Protein AF-A0A4U9UHL4-F1 (afdb_monomer)

Sequence (58 aa):
MHGTLSAELVPGQTLQVSTDGGVTWFNALVEGTQWAAQDLNEHAVNWTIQTRVMDSVW

Structure (mmCIF, N/CA/C/O backbone):
data_AF-A0A4U9UHL4-F1
#
_entry.id   AF-A0A4U9UHL4-F1
#
loop_
_atom_site.group_PDB
_atom_site.id
_atom_site.type_symbol
_atom_site.label_atom_id
_atom_site.label_alt_id
_atom_site.label_comp_id
_atom_site.label_asym_id
_atom_site.label_entity_id
_atom_site.label_seq_id
_atom_site.pdbx_PDB_ins_code
_atom_site.Cartn_x
_atom_site.Cartn_y
_atom_site.Cartn_z
_atom_site.occupancy
_atom_site.B_iso_or_equiv
_atom_site.auth_seq_id
_atom_site.auth_comp_id
_atom_site.auth_asym_id
_atom_site.auth_atom_id
_atom_site.pdbx_PDB_model_num
ATOM 1 N N . MET A 1 1 ? -4.749 4.475 -7.948 1.00 95.38 1 MET A N 1
ATOM 2 C CA . MET A 1 1 ? -5.286 3.104 -7.793 1.00 95.38 1 MET A CA 1
ATOM 3 C C . MET A 1 1 ? -6.102 3.018 -6.510 1.00 95.38 1 MET A C 1
ATOM 5 O O . MET A 1 1 ? -5.836 3.800 -5.603 1.00 95.38 1 MET A O 1
ATOM 9 N N . HIS A 1 2 ? -7.104 2.145 -6.448 1.00 97.19 2 HIS A N 1
ATOM 10 C CA . HIS A 1 2 ? -7.961 1.975 -5.270 1.00 97.19 2 HIS A CA 1
ATOM 11 C C . HIS A 1 2 ? -8.419 0.521 -5.128 1.00 97.19 2 HIS A C 1
ATOM 13 O O . HIS A 1 2 ? -8.361 -0.238 -6.097 1.00 97.19 2 HIS A O 1
ATOM 19 N N . GLY A 1 3 ? -8.898 0.152 -3.942 1.00 97.50 3 GLY A N 1
ATOM 20 C CA . GLY A 1 3 ? -9.452 -1.171 -3.673 1.00 97.50 3 GLY A CA 1
ATOM 21 C C . GLY A 1 3 ? -10.126 -1.268 -2.306 1.00 97.50 3 GLY A C 1
ATOM 22 O O . GLY A 1 3 ? -10.315 -0.263 -1.620 1.00 97.50 3 GLY A O 1
ATOM 23 N N . THR A 1 4 ? -10.470 -2.498 -1.923 1.00 98.38 4 THR A N 1
ATOM 24 C CA . THR A 1 4 ? -11.176 -2.809 -0.674 1.00 98.38 4 THR A CA 1
ATOM 25 C C . THR A 1 4 ? -10.409 -3.875 0.103 1.00 98.38 4 THR A C 1
ATOM 27 O O . THR A 1 4 ? -10.039 -4.911 -0.450 1.00 98.38 4 THR A O 1
ATOM 30 N N . LEU A 1 5 ? -10.154 -3.622 1.383 1.00 98.19 5 LEU A N 1
ATOM 31 C CA . LEU A 1 5 ? -9.662 -4.604 2.342 1.00 98.19 5 LEU A CA 1
ATOM 32 C C . LEU A 1 5 ? -10.804 -5.535 2.759 1.00 98.19 5 LEU A C 1
ATOM 34 O O . LEU A 1 5 ? -11.952 -5.115 2.881 1.00 98.19 5 LEU A O 1
ATOM 38 N N . SER A 1 6 ? -10.492 -6.795 3.052 1.00 97.69 6 SER A N 1
ATOM 39 C CA . SER A 1 6 ? -11.485 -7.738 3.583 1.00 97.69 6 SER A CA 1
ATOM 40 C C . SER A 1 6 ? -11.932 -7.414 5.017 1.00 97.69 6 SER A C 1
ATOM 42 O O . SER A 1 6 ? -12.927 -7.968 5.476 1.00 97.69 6 SER A O 1
ATOM 44 N N . ALA A 1 7 ? -11.190 -6.558 5.725 1.00 97.94 7 ALA A N 1
ATOM 45 C CA . ALA A 1 7 ? -11.474 -6.075 7.073 1.00 97.94 7 ALA A CA 1
ATOM 46 C C . ALA A 1 7 ? -10.776 -4.724 7.311 1.00 97.94 7 ALA A C 1
ATOM 48 O O . ALA A 1 7 ? -9.824 -4.388 6.605 1.00 97.94 7 ALA A O 1
ATOM 49 N N . GLU A 1 8 ? -11.243 -3.954 8.294 1.00 98.19 8 GLU A N 1
ATOM 50 C CA . GLU A 1 8 ? -10.570 -2.718 8.708 1.00 98.19 8 GLU A CA 1
ATOM 51 C C . GLU A 1 8 ? -9.200 -3.013 9.336 1.00 98.19 8 GLU A C 1
ATOM 53 O O . GLU A 1 8 ? -8.983 -4.076 9.923 1.00 98.19 8 GLU A O 1
ATOM 58 N N . LEU A 1 9 ? -8.276 -2.056 9.224 1.00 97.81 9 LEU A N 1
ATOM 59 C CA . LEU A 1 9 ? -6.986 -2.125 9.908 1.00 97.81 9 LEU A CA 1
ATOM 60 C C . LEU A 1 9 ? -7.177 -1.892 11.410 1.00 97.81 9 LEU A C 1
ATOM 62 O O . LEU A 1 9 ? -7.888 -0.973 11.816 1.00 97.81 9 LEU A O 1
ATOM 66 N N . VAL A 1 10 ? -6.502 -2.688 12.238 1.00 96.69 10 VAL A N 1
ATOM 67 C CA . VAL A 1 10 ? -6.463 -2.439 13.688 1.00 96.69 10 VAL A CA 1
ATOM 68 C C . VAL A 1 10 ? -5.396 -1.388 14.033 1.00 96.69 10 VAL A C 1
ATOM 70 O O . VAL A 1 10 ? -4.499 -1.136 13.223 1.00 96.69 10 VAL A O 1
ATOM 73 N N . PR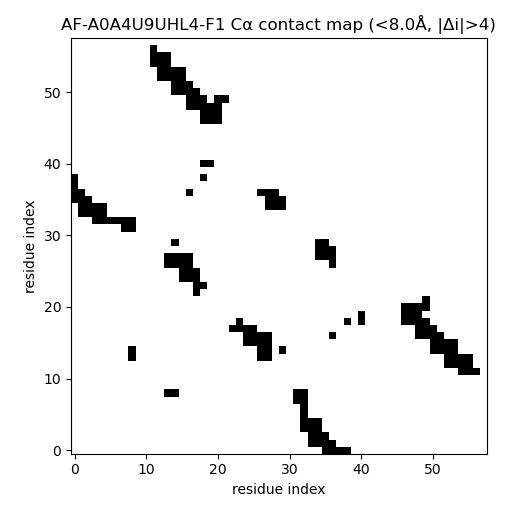O A 1 11 ? -5.452 -0.756 15.224 1.00 95.56 11 PRO A N 1
ATOM 74 C CA . PRO A 1 11 ? -4.431 0.200 15.641 1.00 95.56 11 PRO A CA 1
ATOM 75 C C . PRO A 1 11 ? -3.017 -0.379 15.524 1.00 95.56 11 PRO A C 1
ATOM 77 O O . PRO A 1 11 ? -2.768 -1.497 15.960 1.00 95.56 11 PRO A O 1
ATOM 80 N N . GLY A 1 12 ? -2.102 0.393 14.935 1.00 95.19 12 GLY A N 1
ATOM 81 C CA . GLY A 1 12 ? -0.727 -0.041 14.671 1.00 95.19 12 GLY A CA 1
ATOM 82 C C . GLY A 1 12 ? -0.517 -0.681 13.296 1.00 95.19 12 GLY A C 1
ATOM 83 O O . GLY A 1 12 ? 0.632 -0.800 12.868 1.00 95.19 12 GLY A O 1
ATOM 84 N N . GLN A 1 13 ? -1.580 -1.014 12.558 1.00 97.69 13 GLN A N 1
ATOM 85 C CA . GLN A 1 13 ? -1.453 -1.534 11.199 1.00 97.69 13 GLN A CA 1
ATOM 86 C C . GLN A 1 13 ? -1.486 -0.440 10.135 1.00 97.69 13 GLN A C 1
ATOM 88 O O . GLN A 1 13 ? -2.168 0.577 10.256 1.00 97.69 13 GLN A O 1
ATOM 93 N N . THR A 1 14 ? -0.775 -0.692 9.040 1.00 97.94 14 THR A N 1
ATOM 94 C CA . THR A 1 14 ? -0.823 0.123 7.822 1.00 97.94 14 THR A CA 1
ATOM 95 C C . THR A 1 14 ? -0.950 -0.770 6.596 1.00 97.94 14 THR A C 1
ATOM 97 O O . THR A 1 14 ? -0.404 -1.874 6.564 1.00 97.94 14 THR A O 1
ATOM 100 N N . LEU A 1 15 ? -1.650 -0.293 5.566 1.00 98.44 15 LEU A N 1
ATOM 101 C CA . LEU A 1 15 ? -1.565 -0.879 4.233 1.00 98.44 15 LEU A CA 1
ATOM 102 C C . LEU A 1 15 ? -0.428 -0.195 3.476 1.00 98.44 15 LEU A C 1
ATOM 104 O O . LEU A 1 15 ? -0.440 1.025 3.303 1.00 98.44 15 LEU A O 1
ATOM 108 N N . GLN A 1 16 ? 0.524 -0.984 2.992 1.00 98.31 16 GLN A N 1
ATOM 109 C CA . GLN A 1 16 ? 1.586 -0.517 2.114 1.00 98.31 16 GLN A CA 1
ATOM 110 C C . GLN A 1 16 ? 1.376 -1.009 0.690 1.00 98.31 16 GLN A C 1
ATOM 112 O O . GLN A 1 16 ? 0.937 -2.140 0.465 1.00 98.31 16 GLN A O 1
ATOM 117 N N . VAL A 1 17 ? 1.737 -0.156 -0.260 1.00 98.31 17 VAL A N 1
ATOM 118 C CA . VAL A 1 17 ? 1.665 -0.398 -1.698 1.00 98.31 17 VAL A CA 1
ATOM 119 C C . VAL A 1 17 ? 3.067 -0.292 -2.285 1.00 98.31 17 VAL A C 1
ATOM 121 O O . VAL A 1 17 ? 3.857 0.559 -1.877 1.00 98.31 17 VAL A O 1
ATOM 124 N N . SER A 1 18 ? 3.358 -1.162 -3.243 1.00 97.56 18 SER A N 1
ATOM 125 C CA . SER A 1 18 ? 4.526 -1.080 -4.112 1.00 97.56 18 SER A CA 1
ATOM 126 C C . SER A 1 18 ? 4.069 -1.126 -5.566 1.00 97.56 18 SER A C 1
ATOM 128 O O . SER A 1 18 ? 3.186 -1.915 -5.919 1.00 97.56 18 SER A O 1
ATOM 130 N N . THR A 1 19 ? 4.672 -0.280 -6.402 1.00 97.38 19 THR A N 1
ATOM 131 C CA . THR A 1 19 ? 4.459 -0.266 -7.858 1.00 97.38 19 THR A CA 1
ATOM 132 C C . THR A 1 19 ? 5.711 -0.670 -8.641 1.00 97.38 19 THR A C 1
ATOM 134 O O . THR A 1 19 ? 5.684 -0.684 -9.864 1.00 97.38 19 THR A O 1
ATOM 137 N N . ASP A 1 20 ? 6.785 -1.071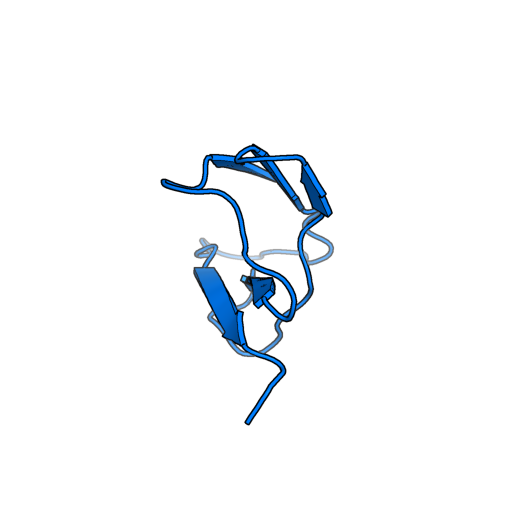 -7.952 1.00 95.44 20 ASP A N 1
ATOM 138 C CA . ASP A 1 20 ? 8.107 -1.374 -8.519 1.00 95.44 20 ASP A 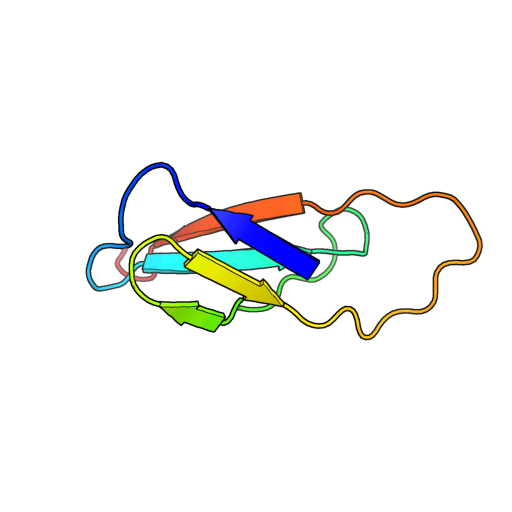CA 1
ATOM 139 C C . ASP A 1 20 ? 8.585 -2.809 -8.218 1.00 95.44 20 ASP A C 1
ATOM 141 O O . ASP A 1 20 ? 9.781 -3.086 -8.141 1.00 95.44 20 ASP A O 1
ATOM 145 N N . GLY A 1 21 ? 7.648 -3.744 -8.037 1.00 94.56 21 GLY A N 1
ATOM 146 C CA . GLY A 1 21 ? 7.973 -5.148 -7.760 1.00 94.56 21 GLY A CA 1
ATOM 147 C C . GLY A 1 21 ? 8.477 -5.402 -6.336 1.00 94.56 21 GLY A C 1
ATOM 148 O O . GLY A 1 21 ? 9.211 -6.363 -6.100 1.00 94.56 21 GLY A O 1
ATOM 149 N N . GLY A 1 22 ? 8.092 -4.551 -5.386 1.00 96.06 22 GLY A N 1
ATOM 150 C CA . GLY A 1 22 ? 8.372 -4.726 -3.965 1.00 96.06 22 GLY A CA 1
ATOM 151 C C . GLY A 1 22 ? 9.703 -4.135 -3.512 1.00 96.06 22 GLY A C 1
ATOM 152 O O . GLY A 1 22 ? 10.129 -4.437 -2.394 1.00 96.06 22 GLY A O 1
ATOM 153 N N . VAL A 1 23 ? 10.349 -3.310 -4.341 1.00 95.56 23 VAL A N 1
ATOM 154 C CA . VAL A 1 23 ? 11.616 -2.640 -4.012 1.00 95.56 23 VAL A CA 1
ATOM 155 C C . VAL A 1 23 ? 11.360 -1.474 -3.063 1.00 95.56 23 VAL A C 1
ATOM 157 O O . VAL A 1 23 ? 11.996 -1.385 -2.011 1.00 95.56 23 VAL A O 1
ATOM 160 N N . THR A 1 24 ? 10.388 -0.622 -3.382 1.00 96.06 24 THR A N 1
ATOM 161 C CA . THR A 1 24 ? 9.932 0.463 -2.511 1.00 96.06 24 THR A CA 1
ATOM 162 C C . THR A 1 24 ? 8.486 0.254 -2.084 1.00 96.06 24 THR A C 1
ATOM 164 O O . THR A 1 24 ? 7.668 -0.329 -2.795 1.00 96.06 24 THR A O 1
ATOM 167 N N . TRP A 1 25 ? 8.183 0.710 -0.868 1.00 97.31 25 TRP A N 1
ATOM 168 C CA . TRP A 1 25 ? 6.867 0.588 -0.252 1.00 97.31 25 TRP A CA 1
ATOM 169 C C . TRP A 1 25 ? 6.469 1.917 0.370 1.00 97.31 25 TRP A C 1
ATOM 171 O O . TRP A 1 25 ? 7.265 2.542 1.072 1.00 97.31 25 TRP A O 1
ATOM 181 N N . PHE A 1 26 ? 5.227 2.323 0.148 1.00 97.31 26 PHE A N 1
ATOM 182 C CA . PHE A 1 26 ? 4.654 3.533 0.727 1.00 97.31 26 PHE A CA 1
ATOM 183 C C . PHE A 1 26 ? 3.253 3.258 1.266 1.00 97.31 26 PHE A C 1
ATOM 185 O O . PHE A 1 26 ? 2.577 2.325 0.833 1.00 97.31 26 PHE A O 1
ATOM 192 N N . ASN A 1 27 ? 2.824 4.055 2.242 1.00 97.75 27 ASN A N 1
ATOM 193 C CA . ASN A 1 27 ? 1.519 3.875 2.870 1.00 97.75 27 ASN A CA 1
ATOM 194 C C . ASN A 1 27 ? 0.402 4.325 1.919 1.00 97.75 27 ASN A C 1
ATOM 196 O O . ASN A 1 27 ? 0.482 5.399 1.320 1.00 97.75 27 ASN A O 1
ATOM 200 N N . ALA A 1 28 ? -0.653 3.520 1.815 1.00 98.38 28 ALA A N 1
ATOM 201 C CA . ALA A 1 28 ? -1.904 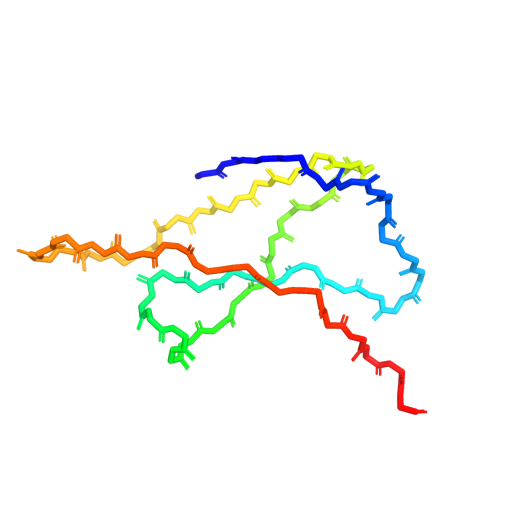3.935 1.191 1.00 98.38 28 ALA A CA 1
ATOM 202 C C . ALA A 1 28 ? -2.704 4.855 2.128 1.00 98.38 28 ALA A C 1
ATOM 204 O O . ALA A 1 28 ? -2.559 4.796 3.351 1.00 98.38 28 ALA A O 1
ATOM 205 N N . LEU A 1 2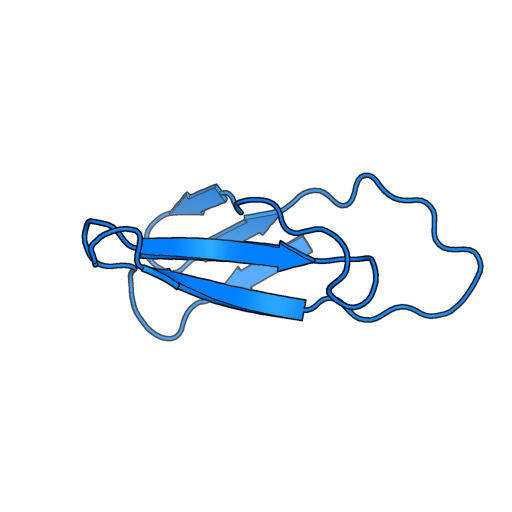9 ? -3.603 5.654 1.552 1.00 98.44 29 LEU A N 1
ATOM 206 C CA . LEU A 1 29 ? -4.696 6.264 2.302 1.00 98.44 29 LEU A CA 1
ATOM 207 C C . LEU A 1 29 ? -5.764 5.192 2.541 1.00 98.44 29 LEU A C 1
ATOM 209 O O . LEU A 1 29 ? -6.189 4.546 1.582 1.00 98.44 29 LEU A O 1
ATOM 213 N N . VAL A 1 30 ? -6.187 5.006 3.791 1.00 98.56 30 VAL A N 1
ATOM 214 C CA . VAL A 1 30 ? -7.192 4.005 4.181 1.00 98.56 30 VAL A CA 1
ATOM 215 C C . VAL A 1 30 ? -8.301 4.679 4.984 1.00 98.56 30 VAL A C 1
ATOM 217 O O . VAL A 1 30 ? -8.024 5.348 5.977 1.00 98.56 30 VAL A O 1
ATOM 220 N N . GLU A 1 31 ? -9.547 4.473 4.564 1.00 98.12 31 GLU A N 1
ATOM 221 C CA . GLU A 1 31 ? -10.764 4.913 5.251 1.00 98.12 31 GLU A CA 1
ATOM 222 C C . GLU A 1 31 ? -11.717 3.716 5.397 1.00 98.12 31 GLU A C 1
ATOM 224 O O . GLU A 1 31 ? -12.290 3.227 4.418 1.00 98.12 31 GLU A O 1
ATOM 229 N N . GLY A 1 32 ? -11.856 3.200 6.623 1.00 98.00 32 GLY A N 1
ATOM 230 C CA . GLY A 1 32 ? -12.549 1.935 6.881 1.00 98.00 32 GLY A CA 1
ATOM 231 C C . GLY A 1 32 ? -11.872 0.783 6.133 1.00 98.00 32 GLY A C 1
ATOM 232 O O . GLY A 1 32 ? -10.698 0.486 6.354 1.00 98.00 32 GLY A O 1
ATOM 233 N N . THR A 1 33 ? -12.601 0.145 5.218 1.00 98.56 33 THR A N 1
ATOM 234 C CA . THR A 1 33 ? -12.061 -0.900 4.333 1.00 98.56 33 THR A CA 1
ATOM 235 C C . THR A 1 33 ? -11.615 -0.378 2.972 1.00 98.56 33 THR A C 1
ATOM 237 O O . THR A 1 33 ? -10.996 -1.124 2.214 1.00 98.56 33 THR A O 1
ATOM 240 N N . GLN A 1 34 ? -11.900 0.878 2.633 1.00 98.69 34 GLN A N 1
ATOM 241 C CA . GLN A 1 34 ? -11.539 1.438 1.336 1.00 98.69 34 GLN A CA 1
ATOM 242 C C . GLN A 1 34 ? -10.129 2.002 1.383 1.00 98.69 34 GLN A C 1
ATOM 244 O O . GLN A 1 34 ? -9.735 2.646 2.355 1.00 98.69 34 GLN A O 1
ATOM 249 N N . TRP A 1 35 ? -9.367 1.785 0.316 1.00 98.62 35 TRP A N 1
ATOM 250 C CA . TRP A 1 35 ? -8.031 2.347 0.203 1.00 98.62 35 TRP A CA 1
ATOM 251 C C . TRP A 1 35 ? -7.778 2.957 -1.166 1.00 98.62 35 TRP A C 1
ATOM 253 O O . TRP A 1 35 ? -8.316 2.516 -2.185 1.00 98.62 35 TRP A O 1
ATOM 263 N N . ALA A 1 36 ? -6.911 3.964 -1.183 1.00 98.56 36 ALA A N 1
ATOM 264 C CA . ALA A 1 36 ? -6.412 4.590 -2.392 1.00 98.56 36 ALA A CA 1
ATOM 265 C C . ALA A 1 36 ? -4.915 4.893 -2.277 1.00 98.56 36 ALA A C 1
ATOM 267 O O . ALA A 1 36 ? -4.386 5.179 -1.205 1.00 98.56 36 ALA A O 1
ATOM 268 N N . ALA A 1 37 ? -4.231 4.842 -3.415 1.00 97.94 37 ALA A N 1
ATOM 269 C CA . ALA A 1 37 ? -2.824 5.191 -3.541 1.00 97.94 37 ALA A CA 1
ATOM 270 C C . ALA A 1 37 ? -2.569 5.870 -4.893 1.00 97.94 37 ALA A C 1
ATOM 272 O O . ALA A 1 37 ? -3.179 5.510 -5.910 1.00 97.94 37 ALA A O 1
ATOM 273 N N . GLN A 1 38 ? -1.661 6.844 -4.918 1.00 96.81 38 GLN A N 1
ATOM 274 C CA . GLN A 1 38 ? -1.176 7.446 -6.157 1.00 96.81 38 GLN A CA 1
ATOM 275 C C . GLN A 1 38 ? 0.067 6.696 -6.632 1.00 96.81 38 GLN A C 1
ATOM 277 O O . GLN A 1 38 ? 0.951 6.408 -5.833 1.00 96.81 38 GLN A O 1
ATOM 282 N N . ASP A 1 39 ? 0.111 6.359 -7.921 1.00 95.75 39 ASP A N 1
ATOM 283 C CA . ASP A 1 39 ? 1.331 5.838 -8.531 1.00 95.75 39 ASP A CA 1
ATOM 284 C C . ASP A 1 39 ? 2.149 7.041 -8.978 1.00 95.75 39 ASP A C 1
ATOM 286 O O . ASP A 1 39 ? 1.638 7.890 -9.711 1.00 95.75 39 ASP A O 1
ATOM 290 N N . LEU A 1 40 ? 3.370 7.147 -8.468 1.00 88.69 40 LEU A N 1
ATOM 291 C CA . LEU A 1 40 ? 4.285 8.248 -8.766 1.00 88.69 40 LEU A CA 1
ATOM 292 C C . LEU A 1 40 ? 5.411 7.811 -9.709 1.00 88.69 40 LEU A C 1
ATOM 294 O O . LEU A 1 40 ? 6.280 8.620 -10.026 1.00 88.69 40 LEU A O 1
ATOM 298 N N . ASN A 1 41 ? 5.396 6.550 -10.147 1.00 90.50 41 ASN A N 1
ATOM 299 C CA . ASN A 1 41 ? 6.426 5.973 -10.993 1.00 90.50 41 ASN A CA 1
ATOM 300 C C . ASN A 1 41 ? 5.983 5.935 -12.459 1.00 90.50 41 ASN A C 1
ATOM 302 O O . ASN A 1 41 ? 4.812 5.725 -12.778 1.00 90.50 41 ASN A O 1
ATOM 306 N N . GLU A 1 42 ? 6.950 6.122 -13.352 1.00 93.75 42 GLU A N 1
ATOM 307 C CA . GLU A 1 42 ? 6.789 5.838 -14.774 1.00 93.75 42 GLU A CA 1
ATOM 308 C C . GLU A 1 42 ? 7.127 4.368 -15.043 1.00 93.75 42 GLU A C 1
ATOM 310 O O . GLU A 1 42 ? 8.107 3.840 -14.515 1.00 93.75 42 GLU A O 1
ATOM 315 N N . HIS A 1 43 ? 6.338 3.718 -15.900 1.00 94.25 43 HIS A N 1
ATOM 316 C CA . HIS A 1 43 ? 6.501 2.302 -16.224 1.00 94.25 43 HIS A CA 1
ATOM 317 C C . HIS A 1 43 ? 6.740 2.125 -17.722 1.00 94.25 43 HIS A C 1
ATOM 319 O O . HIS A 1 43 ? 5.859 2.390 -18.535 1.00 94.25 43 HIS A O 1
ATOM 325 N N . ALA A 1 44 ? 7.932 1.653 -18.096 1.00 95.38 44 ALA A N 1
ATOM 326 C CA . ALA A 1 44 ? 8.296 1.409 -19.498 1.00 95.38 44 ALA A CA 1
ATOM 327 C C . ALA A 1 44 ? 7.785 0.058 -20.040 1.00 95.38 44 ALA A C 1
ATOM 329 O O . ALA A 1 44 ? 7.801 -0.188 -21.246 1.00 95.38 44 ALA A O 1
ATOM 330 N N . VAL A 1 45 ? 7.367 -0.837 -19.144 1.00 94.44 45 VAL A N 1
ATOM 331 C CA . VAL A 1 45 ? 6.863 -2.187 -19.425 1.00 94.44 45 VAL A CA 1
ATOM 332 C C . VAL A 1 45 ? 5.705 -2.501 -18.479 1.00 94.44 45 VAL A C 1
ATOM 334 O O . VAL A 1 45 ? 5.437 -1.735 -17.558 1.00 94.44 45 VAL A O 1
ATOM 337 N N . ASN A 1 46 ? 5.033 -3.638 -18.677 1.00 95.25 46 ASN A N 1
ATOM 338 C CA . ASN A 1 46 ? 4.007 -4.109 -17.746 1.00 95.25 46 ASN A CA 1
ATOM 339 C C . ASN A 1 46 ? 4.573 -4.234 -16.325 1.00 95.25 46 ASN A C 1
ATOM 341 O O . ASN A 1 46 ? 5.662 -4.779 -16.133 1.00 95.25 46 ASN A O 1
ATOM 345 N N . TRP A 1 47 ? 3.796 -3.794 -15.341 1.00 95.44 47 TRP A N 1
ATOM 346 C CA . TRP A 1 47 ? 4.166 -3.839 -13.933 1.00 95.44 47 TRP A CA 1
ATOM 347 C C . TRP A 1 47 ? 3.046 -4.447 -13.092 1.00 95.44 47 TRP A C 1
ATOM 349 O O . TRP A 1 47 ? 1.904 -4.592 -13.535 1.00 95.44 47 TRP A O 1
ATOM 359 N N . THR A 1 48 ? 3.397 -4.801 -11.860 1.00 95.38 48 THR A N 1
ATOM 360 C CA . THR A 1 48 ? 2.478 -5.373 -10.879 1.00 95.38 48 THR A CA 1
ATOM 361 C C . THR A 1 48 ? 2.393 -4.439 -9.688 1.00 95.38 48 THR A C 1
ATOM 363 O O . THR A 1 48 ? 3.412 -3.995 -9.164 1.00 95.38 48 THR A O 1
ATOM 366 N N . ILE A 1 49 ? 1.172 -4.190 -9.228 1.00 96.31 49 ILE A N 1
ATOM 367 C CA . ILE A 1 49 ? 0.931 -3.510 -7.960 1.00 96.31 49 ILE A CA 1
ATOM 368 C C . ILE A 1 49 ? 0.872 -4.579 -6.875 1.00 96.31 49 ILE A C 1
ATOM 370 O O . ILE A 1 49 ? 0.089 -5.526 -6.970 1.00 96.31 49 ILE A O 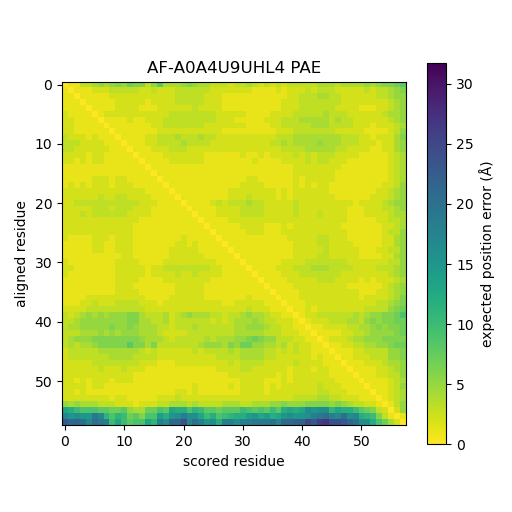1
ATOM 374 N N . GLN A 1 50 ? 1.695 -4.431 -5.846 1.00 97.44 50 GLN A N 1
ATOM 375 C CA . GLN A 1 50 ? 1.690 -5.314 -4.687 1.00 97.44 50 GLN A CA 1
ATOM 376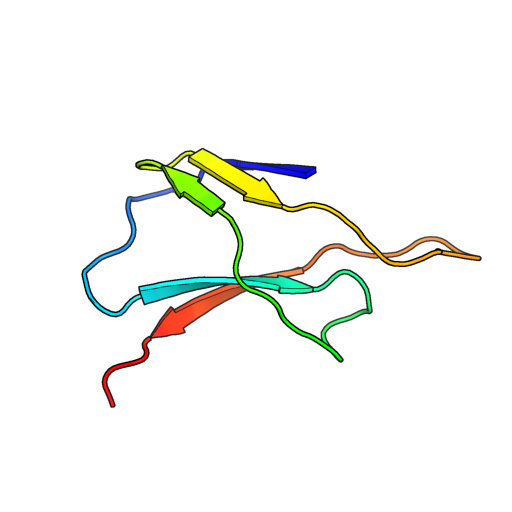 C C . GLN A 1 50 ? 1.200 -4.554 -3.465 1.00 97.44 50 GLN A C 1
ATOM 378 O O . GLN A 1 50 ? 1.497 -3.374 -3.28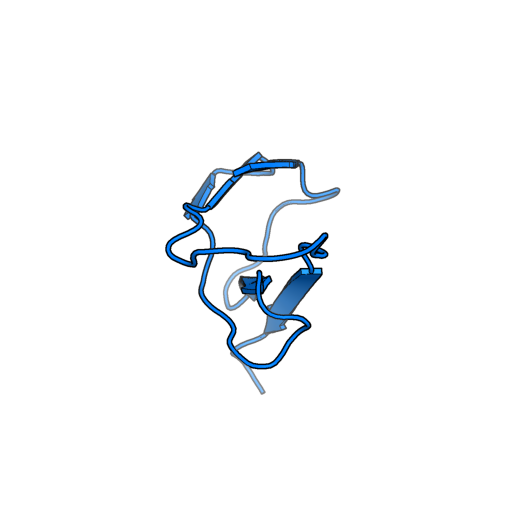2 1.00 97.44 50 GLN A O 1
ATOM 383 N N . THR A 1 51 ? 0.466 -5.250 -2.607 1.00 98.00 51 THR A N 1
ATOM 384 C CA . THR A 1 51 ? -0.053 -4.700 -1.356 1.00 98.00 51 THR A CA 1
ATOM 385 C C . THR A 1 51 ? 0.310 -5.611 -0.200 1.00 98.00 51 THR A C 1
ATOM 387 O O . THR A 1 51 ? 0.271 -6.834 -0.345 1.00 98.00 51 THR A O 1
ATOM 390 N N . ARG A 1 52 ? 0.611 -5.035 0.960 1.00 97.94 52 ARG A N 1
ATOM 391 C CA . ARG A 1 52 ? 0.841 -5.784 2.200 1.00 97.94 52 ARG A CA 1
ATOM 392 C C . ARG A 1 52 ? 0.317 -5.002 3.394 1.00 97.94 52 ARG A C 1
ATOM 394 O O . ARG A 1 52 ? 0.456 -3.783 3.433 1.00 97.94 52 ARG A O 1
ATOM 401 N N . VAL A 1 53 ? -0.248 -5.703 4.368 1.00 97.81 53 VAL A N 1
ATOM 402 C CA . VAL A 1 53 ? -0.525 -5.120 5.682 1.00 97.81 53 VAL 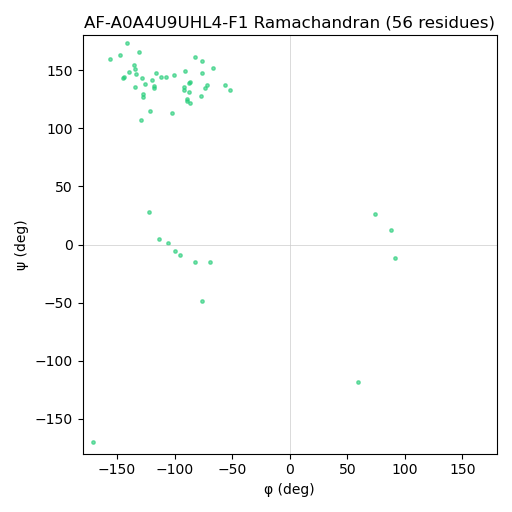A CA 1
ATOM 403 C C . VAL A 1 53 ? 0.725 -5.293 6.536 1.00 97.81 53 VAL A C 1
ATOM 405 O O . VAL A 1 53 ? 1.302 -6.379 6.564 1.00 97.81 53 VAL A O 1
ATOM 408 N N . MET A 1 54 ? 1.160 -4.220 7.187 1.00 97.50 54 MET A N 1
ATOM 409 C CA . MET A 1 54 ? 2.303 -4.210 8.095 1.00 97.50 54 MET A CA 1
ATOM 410 C C . MET A 1 54 ? 1.853 -3.820 9.490 1.00 97.50 54 MET A C 1
ATOM 412 O O . MET A 1 54 ? 1.084 -2.871 9.636 1.00 97.50 54 MET A O 1
ATOM 416 N N . ASP A 1 55 ? 2.366 -4.533 10.489 1.00 95.50 55 ASP A N 1
ATOM 417 C CA . ASP A 1 55 ? 2.247 -4.155 11.892 1.00 95.50 55 ASP A CA 1
ATOM 418 C C . ASP A 1 55 ? 3.464 -3.314 12.296 1.00 95.50 55 ASP A C 1
ATOM 420 O O . ASP A 1 55 ? 4.597 -3.620 11.918 1.00 95.50 55 ASP A O 1
ATOM 424 N N . SER A 1 56 ? 3.223 -2.225 13.016 1.00 84.12 56 SER A N 1
ATOM 425 C CA . SER A 1 56 ? 4.273 -1.359 13.561 1.00 84.12 56 SER A CA 1
ATOM 426 C C . SER A 1 56 ? 4.566 -1.634 15.037 1.00 84.12 56 SER A C 1
ATOM 428 O O . SER A 1 56 ? 5.511 -1.061 15.584 1.00 84.12 56 SER A O 1
ATOM 430 N N . VAL A 1 57 ? 3.794 -2.517 15.673 1.00 72.56 57 VAL A N 1
ATOM 431 C CA . VAL A 1 57 ? 3.997 -2.963 17.049 1.00 72.56 57 VAL A CA 1
ATOM 432 C C . VAL A 1 57 ? 4.651 -4.345 17.011 1.00 72.56 57 VAL A C 1
ATOM 434 O O . VAL A 1 57 ? 4.065 -5.311 16.531 1.00 72.56 57 VAL A O 1
ATOM 437 N N . TRP A 1 58 ? 5.903 -4.405 17.468 1.00 59.03 58 TRP A N 1
ATOM 438 C CA . TRP A 1 58 ? 6.683 -5.638 17.611 1.00 59.03 58 TRP A CA 1
ATOM 439 C C . TRP A 1 58 ? 6.338 -6.386 18.897 1.00 59.03 58 TRP A C 1
ATOM 441 O O . TRP A 1 58 ? 6.132 -5.705 19.930 1.00 59.03 58 TRP A O 1
#

Nearest PDB structures (foldseek):
  8kb7-assembly1_B  TM=4.090E-01  e=3.964E+00  Homo sapiens
  5bnq-assembly1_A  TM=2.603E-01  e=2.431E+00  Homo sapiens

Organism: Serratia fonticola (NCBI:txid47917)

Foldseek 3Di:
DKDFAPFFDDPQKFKWKDFAQPPDIDTWDDDTGITDDDDPDDDPDDTDMDIDMDGRPD

Radius of gyration: 11.99 Å; Cα contacts (8 Å, |Δi|>4): 94; chains: 1; bounding box: 24×16×37 Å

pLDDT: mean 95.47, std 6.27, range [59.03, 98.69]

Solvent-accessible surface area (backbone atoms only — not comparable to full-atom values): 3765 Å² total; per-residue (Å²): 92,71,52,73,50,99,57,60,73,56,95,58,48,45,52,32,39,17,71,66,78,68,77,55,75,46,75,44,53,71,59,72,35,39,36,38,44,83,83,88,75,87,74,97,60,94,76,52,80,44,77,46,80,43,74,74,72,130

Mean predicted aligned error: 2.69 Å

Secondary structure (DSSP, 8-state):
-EEE-SSPPPTTEEEEEESSSSSS-EEPEEETTEEE-------SS----EEEEEE---